Protein AF-A0A399D213-F1 (afdb_monomer_lite)

Secondary structure (DSSP, 8-state):
------SSSSSS-S---------------SS---BTTBS-HHHHSHHHHHHHHHT--TTSSSEEEEEEEEEETTEEEEEEEEESSS-EEEEE-TTS-EE----HHHHHT--TTTEEEE-----

Structure (mmCIF, N/CA/C/O backbone):
data_AF-A0A399D213-F1
#
_entry.id   AF-A0A399D213-F1
#
loop_
_atom_site.group_PDB
_atom_site.id
_atom_site.type_symbol
_atom_site.label_atom_id
_atom_site.label_alt_id
_atom_site.label_comp_id
_atom_site.label_asym_id
_atom_site.label_entity_id
_atom_site.label_seq_id
_atom_site.pdbx_PDB_ins_code
_atom_site.Cartn_x
_atom_site.Cartn_y
_atom_site.Cartn_z
_atom_site.occupancy
_atom_site.B_iso_or_equiv
_atom_site.auth_seq_id
_atom_site.auth_comp_id
_atom_site.auth_asym_id
_atom_site.auth_atom_id
_atom_site.pdbx_PDB_model_num
ATOM 1 N N . MET A 1 1 ? 31.378 -62.701 -21.719 1.00 42.31 1 MET A N 1
ATOM 2 C CA . MET A 1 1 ? 31.970 -62.104 -20.505 1.00 42.31 1 MET A CA 1
ATO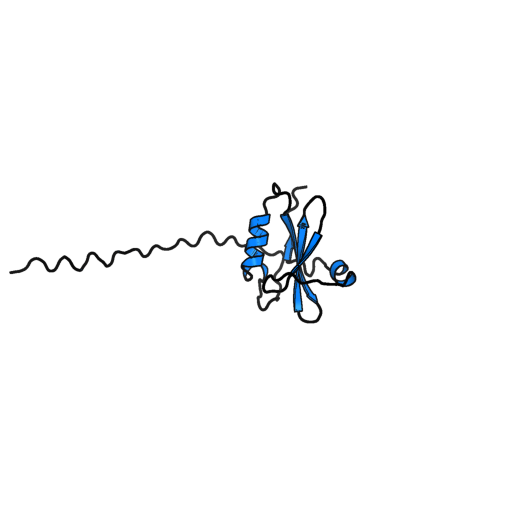M 3 C C . MET A 1 1 ? 31.929 -60.589 -20.656 1.00 42.31 1 MET A C 1
ATOM 5 O O . MET A 1 1 ? 32.524 -60.079 -21.588 1.00 42.31 1 MET A O 1
ATOM 9 N N . LYS A 1 2 ? 31.125 -59.937 -19.805 1.00 51.09 2 LYS A N 1
ATOM 10 C CA . LYS A 1 2 ? 31.210 -58.541 -19.331 1.00 51.09 2 LYS A CA 1
ATOM 11 C C . LYS A 1 2 ? 31.712 -57.469 -20.315 1.00 51.09 2 LYS A C 1
ATOM 13 O O . LYS A 1 2 ? 32.911 -57.294 -20.441 1.00 51.09 2 LYS A O 1
ATOM 18 N N . LEU A 1 3 ? 30.778 -56.715 -20.893 1.00 49.03 3 LEU A N 1
ATOM 19 C CA . LEU A 1 3 ? 30.835 -55.280 -21.246 1.00 49.03 3 LEU A CA 1
ATOM 20 C C . LEU A 1 3 ? 29.696 -55.094 -22.253 1.00 49.03 3 LEU A C 1
ATOM 22 O O . LEU A 1 3 ? 29.798 -55.531 -23.391 1.00 49.03 3 LEU A O 1
ATOM 26 N N . ARG A 1 4 ? 28.521 -54.610 -21.862 1.00 46.81 4 ARG A N 1
ATOM 27 C CA . ARG A 1 4 ? 28.159 -53.196 -22.036 1.00 46.81 4 ARG A CA 1
ATOM 28 C C . ARG A 1 4 ? 26.862 -52.919 -21.256 1.00 46.81 4 ARG A C 1
ATOM 30 O O . ARG A 1 4 ? 25.867 -52.486 -21.815 1.00 46.81 4 ARG A O 1
ATOM 37 N N . ILE A 1 5 ? 26.862 -53.184 -19.950 1.00 54.59 5 ILE A N 1
ATOM 38 C CA . ILE A 1 5 ? 25.859 -52.631 -19.017 1.00 54.59 5 ILE A CA 1
ATOM 39 C C . ILE A 1 5 ? 26.415 -51.292 -18.503 1.00 54.59 5 ILE A C 1
ATOM 41 O O . ILE A 1 5 ? 26.653 -51.107 -17.319 1.00 54.59 5 ILE A O 1
ATOM 45 N N . VAL A 1 6 ? 26.760 -50.391 -19.427 1.00 52.41 6 VAL A N 1
ATOM 46 C CA . VAL A 1 6 ? 27.301 -49.049 -19.123 1.00 52.41 6 VAL A CA 1
ATOM 47 C C . VAL A 1 6 ? 26.683 -48.033 -20.087 1.00 52.41 6 VAL A C 1
ATOM 49 O O . VAL A 1 6 ? 27.360 -47.200 -20.670 1.00 52.41 6 VAL A O 1
ATOM 52 N N . LEU A 1 7 ? 25.381 -48.163 -20.342 1.00 49.59 7 LEU A N 1
ATOM 53 C CA . LEU A 1 7 ? 24.633 -47.234 -21.201 1.00 49.59 7 LEU A CA 1
ATOM 54 C C . LEU A 1 7 ? 23.315 -46.766 -20.567 1.00 49.59 7 LEU A C 1
ATOM 56 O O . LEU A 1 7 ? 22.544 -46.066 -21.205 1.00 49.59 7 LEU A O 1
ATOM 60 N N . ILE A 1 8 ? 23.068 -47.129 -19.303 1.00 49.28 8 ILE A N 1
ATOM 61 C CA . ILE A 1 8 ? 21.842 -46.779 -18.558 1.00 49.28 8 ILE A CA 1
ATOM 62 C C . ILE A 1 8 ? 22.135 -45.766 -17.430 1.00 49.28 8 ILE A C 1
ATOM 64 O O . ILE A 1 8 ? 21.227 -45.203 -16.836 1.00 49.28 8 ILE A O 1
ATOM 68 N N . LEU A 1 9 ? 23.409 -45.447 -17.176 1.00 47.81 9 LEU A N 1
ATOM 69 C CA . LEU A 1 9 ? 23.840 -44.573 -16.073 1.00 47.81 9 LEU A CA 1
ATOM 70 C C . LEU A 1 9 ? 24.206 -43.141 -16.503 1.00 47.81 9 LEU A C 1
ATOM 72 O O . LEU A 1 9 ? 24.849 -42.420 -15.752 1.00 47.81 9 LEU A O 1
ATOM 76 N N . TRP A 1 10 ? 23.796 -42.726 -17.705 1.00 45.91 10 TRP A N 1
ATOM 77 C CA . TRP A 1 10 ? 24.058 -41.390 -18.267 1.00 45.91 10 TRP A CA 1
ATOM 78 C C . TRP A 1 10 ? 22.780 -40.613 -18.629 1.00 45.91 10 TRP A C 1
ATOM 80 O O . TRP A 1 10 ? 22.828 -39.644 -19.375 1.00 45.91 10 TRP A O 1
ATOM 90 N N . VAL A 1 11 ? 21.627 -41.015 -18.080 1.00 50.62 11 VAL A N 1
ATOM 91 C CA . VAL A 1 11 ? 20.350 -40.273 -18.203 1.00 50.62 11 VAL A CA 1
ATOM 92 C C . VAL A 1 11 ? 19.806 -39.871 -16.820 1.00 50.62 11 VAL A C 1
ATOM 94 O O . VAL A 1 11 ? 18.629 -39.595 -16.649 1.00 50.62 11 VAL A O 1
ATOM 97 N N . LEU A 1 12 ? 20.678 -39.810 -15.808 1.00 52.69 12 LEU A N 1
ATOM 98 C CA . LEU A 1 12 ? 20.375 -39.265 -14.472 1.00 52.69 12 LEU A CA 1
ATOM 99 C C . LEU A 1 12 ? 21.081 -37.924 -14.209 1.00 52.69 12 LEU A C 1
ATOM 101 O O . LEU A 1 12 ? 21.185 -37.483 -13.072 1.00 52.69 12 LEU A O 1
ATOM 105 N N . PHE A 1 13 ? 21.553 -37.270 -15.272 1.00 50.78 13 PHE A N 1
ATOM 106 C CA . PHE A 1 13 ? 22.162 -35.937 -15.232 1.00 50.78 13 PHE A CA 1
ATOM 107 C C . PHE A 1 13 ? 21.363 -34.912 -16.050 1.00 50.78 13 PHE A C 1
ATOM 109 O O . PHE A 1 13 ? 21.903 -33.904 -16.497 1.00 50.78 13 PHE A O 1
ATOM 116 N N . PHE A 1 14 ? 20.059 -35.143 -16.236 1.00 51.75 14 PHE A N 1
ATOM 117 C CA . PHE A 1 14 ? 19.153 -34.068 -16.630 1.00 51.75 14 PHE A CA 1
ATOM 118 C C . PHE A 1 14 ? 18.859 -33.215 -15.400 1.00 51.75 14 PHE A C 1
ATOM 120 O O . PHE A 1 14 ? 17.916 -33.455 -14.656 1.00 51.75 14 PHE A O 1
ATOM 127 N N . ALA A 1 15 ? 19.779 -32.276 -15.190 1.00 52.31 15 ALA A N 1
ATOM 128 C CA . ALA A 1 15 ? 19.540 -30.949 -14.661 1.00 52.31 15 ALA A CA 1
ATOM 129 C C . ALA A 1 15 ? 18.454 -30.867 -13.576 1.00 52.31 15 ALA A C 1
ATOM 131 O O . ALA A 1 15 ? 17.330 -30.435 -13.823 1.00 52.31 15 ALA A O 1
ATOM 132 N N . PHE A 1 16 ? 18.871 -31.089 -12.328 1.00 45.00 16 PHE A N 1
ATOM 133 C CA . PHE A 1 16 ? 18.559 -30.086 -11.313 1.00 45.00 16 PHE A CA 1
ATOM 134 C C . PHE A 1 16 ? 19.174 -28.765 -11.794 1.00 45.00 16 PHE A C 1
ATOM 136 O O . PHE A 1 16 ? 20.257 -28.370 -11.368 1.00 45.00 16 PHE A O 1
ATOM 143 N N . SER A 1 17 ? 18.513 -28.095 -12.738 1.00 42.22 17 SER A N 1
ATOM 144 C CA . SER A 1 17 ? 18.598 -26.651 -12.784 1.00 42.22 17 SER A CA 1
ATOM 145 C C . SER A 1 17 ? 17.986 -26.223 -11.463 1.00 42.22 17 SER A C 1
ATOM 147 O O . SER A 1 17 ? 16.766 -26.185 -11.315 1.00 42.22 17 SER A O 1
ATOM 149 N N . CYS A 1 18 ? 18.843 -25.974 -10.472 1.00 48.72 18 CYS A N 1
ATOM 150 C CA . CYS A 1 18 ? 18.539 -24.935 -9.513 1.00 48.72 18 CYS A CA 1
ATOM 151 C C . CYS A 1 18 ? 18.183 -23.728 -10.377 1.00 48.72 18 CYS A C 1
ATOM 153 O O . CYS A 1 18 ? 19.062 -23.104 -10.968 1.00 48.72 18 CYS A O 1
ATOM 155 N N . ILE A 1 19 ? 16.882 -23.487 -10.545 1.00 47.59 19 ILE A N 1
ATOM 156 C CA . ILE A 1 19 ? 16.392 -22.146 -10.793 1.00 47.59 19 ILE A CA 1
ATOM 157 C C . ILE A 1 19 ? 16.909 -21.403 -9.574 1.00 47.59 19 ILE A C 1
ATOM 159 O O . ILE A 1 19 ? 16.416 -21.587 -8.460 1.00 47.59 19 ILE A O 1
ATOM 163 N N . GLU A 1 20 ? 18.031 -20.721 -9.771 1.00 45.66 20 GLU A N 1
ATOM 164 C CA . GLU A 1 20 ? 18.479 -19.656 -8.905 1.00 45.66 20 GLU A CA 1
ATOM 165 C C . GLU A 1 20 ? 17.276 -18.723 -8.877 1.00 45.66 20 GLU A C 1
ATOM 167 O O . GLU A 1 20 ? 16.964 -18.075 -9.873 1.00 45.66 20 GLU A O 1
ATOM 172 N N . LYS A 1 21 ? 16.467 -18.842 -7.816 1.00 41.72 21 LYS A N 1
ATOM 173 C CA . LYS A 1 21 ? 15.363 -17.929 -7.582 1.00 41.72 21 LYS A CA 1
ATOM 174 C C . LYS A 1 21 ? 16.022 -16.566 -7.578 1.00 41.72 21 LYS A C 1
ATOM 176 O O . LYS A 1 21 ? 16.830 -16.291 -6.689 1.00 41.72 21 LYS A O 1
ATOM 181 N N . ASP A 1 22 ? 15.736 -15.807 -8.630 1.00 45.91 22 ASP A N 1
ATOM 182 C CA . ASP A 1 22 ? 16.069 -14.402 -8.756 1.00 45.91 22 ASP A CA 1
ATOM 183 C C . ASP A 1 22 ? 15.930 -13.770 -7.380 1.00 45.91 22 ASP A C 1
ATOM 185 O O . ASP A 1 22 ? 14.922 -14.024 -6.720 1.00 45.91 22 ASP A O 1
ATOM 189 N N . ASN A 1 23 ? 16.960 -13.039 -6.935 1.00 48.47 23 ASN A N 1
ATOM 190 C CA . ASN A 1 23 ? 16.954 -12.247 -5.706 1.00 48.47 23 ASN A CA 1
ATOM 191 C C . ASN A 1 23 ? 15.537 -11.719 -5.452 1.00 48.47 23 ASN A C 1
ATOM 193 O O . ASN A 1 23 ? 15.130 -10.747 -6.094 1.00 48.47 23 ASN A O 1
ATOM 197 N N . GLU A 1 24 ? 14.779 -12.388 -4.576 1.00 54.12 24 GLU A N 1
ATOM 198 C CA . GLU A 1 24 ? 13.423 -11.977 -4.234 1.00 54.12 24 GLU A CA 1
ATOM 199 C C . GLU A 1 24 ? 13.596 -10.551 -3.705 1.00 54.12 24 GLU A C 1
ATOM 201 O O . GLU A 1 24 ? 14.304 -10.313 -2.722 1.00 54.12 24 GLU A O 1
ATOM 206 N N . THR A 1 25 ? 13.136 -9.572 -4.483 1.00 66.44 25 THR A N 1
ATOM 207 C CA . THR A 1 25 ? 13.493 -8.173 -4.257 1.00 66.44 25 THR A CA 1
ATOM 208 C C . THR A 1 25 ? 12.556 -7.659 -3.175 1.00 66.44 25 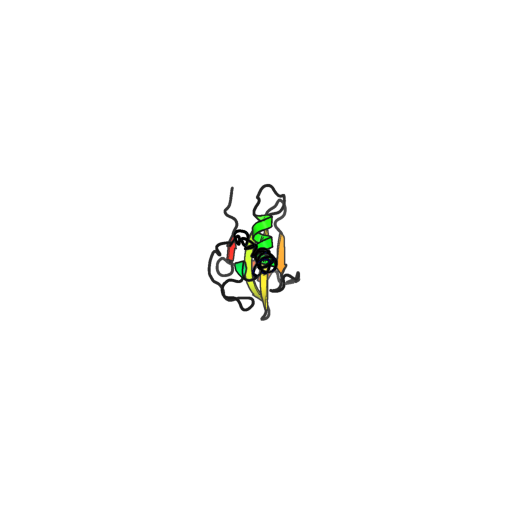THR A C 1
ATOM 210 O O . THR A 1 25 ? 11.524 -7.056 -3.431 1.00 66.44 25 THR A O 1
ATOM 213 N N . TYR A 1 26 ? 12.864 -8.000 -1.932 1.00 70.00 26 TYR A N 1
ATOM 214 C CA . TYR A 1 26 ? 12.052 -7.618 -0.788 1.00 70.00 26 TYR A CA 1
ATOM 215 C C . TYR A 1 26 ? 12.086 -6.103 -0.588 1.00 70.00 26 TYR A C 1
ATOM 217 O O . TYR A 1 26 ? 13.150 -5.478 -0.606 1.00 70.00 26 TYR A O 1
ATOM 225 N N . VAL A 1 27 ? 10.912 -5.516 -0.358 1.00 78.25 27 VAL A N 1
ATOM 226 C CA . VAL A 1 27 ? 10.796 -4.118 0.054 1.00 78.25 27 VAL A CA 1
ATOM 227 C C . VAL A 1 27 ? 10.734 -4.108 1.572 1.00 78.25 27 VAL A C 1
ATOM 229 O O . VAL A 1 27 ? 9.845 -4.716 2.156 1.00 78.25 27 VAL A O 1
ATOM 232 N N . THR A 1 28 ? 11.665 -3.426 2.238 1.00 81.75 28 THR A N 1
ATOM 233 C CA . THR A 1 28 ? 11.597 -3.285 3.698 1.00 81.75 28 THR A CA 1
ATOM 234 C C . THR A 1 28 ? 10.400 -2.400 4.065 1.00 81.75 28 THR A C 1
ATOM 236 O O . THR A 1 28 ? 10.407 -1.219 3.701 1.00 81.75 28 THR A O 1
ATOM 239 N N . PRO A 1 29 ? 9.373 -2.926 4.760 1.00 83.50 29 PRO A N 1
ATOM 240 C CA . PRO A 1 29 ? 8.241 -2.115 5.175 1.00 83.50 29 PRO A CA 1
ATOM 241 C C . PRO A 1 29 ? 8.674 -1.128 6.264 1.00 83.50 29 PRO A C 1
ATOM 243 O O . PRO A 1 29 ? 9.577 -1.397 7.057 1.00 83.50 29 PRO A O 1
ATOM 246 N N . LEU A 1 30 ? 8.006 0.024 6.330 1.00 85.88 30 LEU A N 1
ATOM 247 C CA . LEU A 1 30 ? 8.251 1.021 7.380 1.00 85.88 30 LEU A CA 1
ATOM 248 C C . LEU A 1 30 ? 7.859 0.511 8.769 1.00 85.88 30 LEU A C 1
ATOM 250 O O . LEU A 1 30 ? 8.408 0.962 9.773 1.00 85.88 30 LEU A O 1
ATOM 254 N N . LYS A 1 31 ? 6.892 -0.407 8.818 1.00 84.88 31 LYS A N 1
ATOM 255 C CA . LYS A 1 31 ? 6.466 -1.109 10.022 1.00 84.88 31 LYS A CA 1
ATOM 256 C C . LYS A 1 31 ? 5.719 -2.388 9.661 1.00 84.88 31 LYS A C 1
ATOM 258 O O . LYS A 1 31 ? 5.136 -2.480 8.581 1.00 84.88 31 LYS A O 1
ATOM 263 N N . GLU A 1 32 ? 5.687 -3.322 10.599 1.00 81.44 32 GLU A N 1
ATOM 264 C CA . GLU A 1 32 ? 4.844 -4.512 10.519 1.00 81.44 32 GLU A CA 1
ATOM 265 C C . GLU A 1 32 ? 3.382 -4.128 10.763 1.00 81.44 32 GLU A C 1
ATOM 267 O O . GLU A 1 32 ? 3.065 -3.389 11.702 1.00 81.44 32 GLU A O 1
ATOM 272 N N . ILE A 1 33 ? 2.489 -4.626 9.911 1.00 87.25 33 ILE A N 1
ATOM 273 C CA . ILE A 1 33 ? 1.046 -4.508 10.101 1.00 87.25 33 ILE A CA 1
ATOM 274 C C . ILE A 1 33 ? 0.390 -5.839 9.770 1.00 87.25 33 ILE A C 1
ATOM 276 O O . ILE A 1 33 ? 0.767 -6.500 8.811 1.00 87.25 33 ILE A O 1
ATOM 280 N N . ASN A 1 34 ? -0.633 -6.212 10.533 1.00 92.38 34 ASN A N 1
ATOM 281 C CA . ASN A 1 34 ? -1.457 -7.355 10.174 1.00 92.38 34 ASN A CA 1
ATOM 282 C C . ASN A 1 34 ? -2.630 -6.871 9.323 1.00 92.38 34 ASN A C 1
ATOM 284 O O . ASN A 1 34 ? -3.492 -6.148 9.822 1.00 92.38 34 ASN A O 1
ATOM 288 N N . ALA A 1 35 ? -2.625 -7.233 8.046 1.00 94.31 35 ALA A N 1
ATOM 289 C CA . ALA A 1 35 ? -3.708 -6.941 7.118 1.00 94.31 35 ALA A CA 1
ATOM 290 C C . ALA A 1 35 ? -3.729 -7.988 6.005 1.00 94.31 35 ALA A C 1
ATOM 292 O O . ALA A 1 35 ? -2.745 -8.682 5.752 1.00 94.31 35 ALA A O 1
ATOM 293 N N . CYS A 1 36 ? -4.858 -8.135 5.323 1.00 95.31 36 CYS A N 1
ATOM 294 C CA . CYS A 1 36 ? -5.021 -9.101 4.242 1.00 95.31 36 CYS A CA 1
ATOM 295 C C . CYS A 1 36 ? -4.657 -10.541 4.652 1.00 95.31 36 CYS A C 1
ATOM 297 O O . CYS A 1 36 ? -4.217 -11.328 3.817 1.00 95.31 36 CYS A O 1
ATOM 299 N N . GLY A 1 37 ? -4.796 -10.879 5.940 1.00 94.44 37 GLY A N 1
ATOM 300 C CA . GLY A 1 37 ? -4.404 -12.174 6.504 1.00 94.44 37 GLY A CA 1
ATOM 301 C C . GLY A 1 37 ? -2.892 -12.421 6.602 1.00 94.44 37 GLY A C 1
ATOM 302 O O . GLY A 1 37 ? -2.499 -13.568 6.800 1.00 94.44 37 GLY A O 1
ATOM 303 N N . ASN A 1 38 ? -2.054 -11.389 6.456 1.00 92.31 38 ASN A N 1
ATOM 304 C CA . ASN A 1 38 ? -0.593 -11.477 6.473 1.00 92.31 38 ASN A CA 1
ATOM 305 C C . ASN A 1 38 ? 0.015 -10.480 7.477 1.00 92.31 38 ASN A C 1
ATOM 307 O O . ASN A 1 38 ? -0.492 -9.373 7.639 1.00 92.31 38 ASN A O 1
ATOM 311 N N . GLU A 1 39 ? 1.125 -10.857 8.118 1.00 90.62 39 GLU A N 1
ATOM 312 C CA . GLU A 1 39 ? 1.896 -9.990 9.039 1.00 90.62 39 GLU A CA 1
ATOM 313 C C . GLU A 1 39 ? 2.826 -9.008 8.302 1.00 90.62 39 GLU A C 1
ATOM 315 O O . GLU A 1 39 ? 3.228 -7.983 8.852 1.00 90.62 39 GLU A O 1
ATOM 320 N N . ASP A 1 40 ? 3.134 -9.306 7.036 1.00 90.38 40 ASP A N 1
ATOM 321 C CA . ASP A 1 40 ? 3.837 -8.416 6.111 1.00 90.38 40 ASP A CA 1
ATOM 322 C C . ASP A 1 40 ? 3.127 -8.416 4.746 1.00 90.38 40 ASP A C 1
ATOM 324 O O . ASP A 1 40 ? 3.535 -9.122 3.816 1.00 90.38 40 ASP A O 1
ATOM 328 N N . PRO A 1 41 ? 2.028 -7.658 4.600 1.00 92.88 41 PRO A N 1
ATOM 329 C CA . PRO A 1 41 ? 1.266 -7.618 3.357 1.00 92.88 41 PRO A CA 1
ATOM 330 C C . PRO A 1 41 ? 2.080 -7.056 2.188 1.00 92.88 41 PRO A C 1
ATOM 332 O O . PRO A 1 41 ? 1.835 -7.435 1.047 1.00 92.88 41 PRO A O 1
ATOM 335 N N . LEU A 1 42 ? 3.054 -6.176 2.453 1.00 91.81 42 LEU A N 1
ATOM 336 C CA . LEU A 1 42 ? 3.860 -5.535 1.414 1.00 91.81 42 LEU A CA 1
ATOM 337 C C . LEU A 1 42 ? 4.688 -6.557 0.632 1.00 91.81 42 LEU A C 1
ATOM 339 O O . LEU A 1 42 ? 4.809 -6.427 -0.583 1.00 91.81 42 LEU A O 1
ATOM 343 N N . ASN A 1 43 ? 5.229 -7.568 1.315 1.00 90.56 43 ASN A N 1
ATOM 344 C CA . ASN A 1 43 ? 6.005 -8.637 0.685 1.00 90.56 43 ASN A CA 1
ATOM 345 C C . ASN A 1 43 ? 5.200 -9.922 0.443 1.00 90.56 43 ASN A C 1
ATOM 347 O O . ASN A 1 43 ? 5.561 -10.702 -0.434 1.00 90.56 43 ASN A O 1
ATOM 351 N N . SER A 1 44 ? 4.100 -10.144 1.171 1.00 92.56 44 SER A N 1
ATOM 352 C CA . SER A 1 44 ? 3.253 -11.336 0.988 1.00 92.56 44 SER A CA 1
ATOM 353 C C . SER A 1 44 ? 2.285 -11.207 -0.192 1.00 92.56 44 SER A C 1
ATOM 355 O O . SER A 1 44 ? 1.903 -12.209 -0.795 1.00 92.56 44 SER A O 1
ATOM 357 N N . LEU A 1 45 ? 1.870 -9.983 -0.536 1.00 93.94 45 LEU A N 1
ATOM 358 C CA . LEU A 1 45 ? 1.028 -9.722 -1.700 1.00 93.94 45 LEU A CA 1
ATOM 359 C C . LEU A 1 45 ? 1.917 -9.492 -2.928 1.00 93.94 45 LEU A C 1
ATOM 361 O O . LEU A 1 45 ? 2.414 -8.387 -3.143 1.00 93.94 45 LEU A O 1
ATOM 365 N N . GLU A 1 46 ? 2.084 -10.527 -3.756 1.00 92.25 46 GLU A N 1
ATOM 366 C CA . GLU A 1 46 ? 2.963 -10.501 -4.939 1.00 92.25 46 GLU A CA 1
ATOM 367 C C . GLU A 1 46 ? 2.684 -9.299 -5.856 1.00 92.25 46 GLU A C 1
ATOM 369 O O . GLU A 1 46 ? 3.609 -8.612 -6.285 1.00 92.25 46 GLU A O 1
ATOM 374 N N . TRP A 1 47 ? 1.408 -8.983 -6.101 1.00 93.19 47 TRP A N 1
ATOM 375 C CA . TRP A 1 47 ? 1.014 -7.853 -6.946 1.00 93.19 47 TRP A CA 1
ATOM 376 C C . TRP A 1 47 ? 1.433 -6.497 -6.361 1.00 93.19 47 TRP A C 1
ATOM 378 O O . TRP A 1 47 ? 1.779 -5.582 -7.110 1.00 93.19 47 TRP A O 1
ATOM 388 N N . LEU A 1 48 ? 1.397 -6.359 -5.033 1.00 92.88 48 LEU A N 1
ATOM 389 C CA . LEU A 1 48 ? 1.731 -5.118 -4.345 1.00 92.88 48 LEU A CA 1
ATOM 390 C C . LEU A 1 48 ? 3.245 -4.936 -4.317 1.00 92.88 48 LEU A C 1
ATOM 392 O O . LEU A 1 48 ? 3.733 -3.865 -4.674 1.00 92.88 48 LEU A O 1
ATOM 396 N N . ASN A 1 49 ? 3.977 -5.997 -3.968 1.00 91.31 49 ASN A N 1
ATOM 397 C CA . ASN A 1 49 ? 5.433 -6.017 -4.017 1.00 91.31 49 ASN A CA 1
ATOM 398 C C . ASN A 1 49 ? 5.930 -5.669 -5.429 1.00 91.31 49 ASN A C 1
ATOM 400 O O . ASN A 1 49 ? 6.683 -4.711 -5.602 1.00 91.31 49 ASN A O 1
ATOM 404 N N . ALA A 1 50 ? 5.421 -6.360 -6.455 1.00 88.31 50 ALA A N 1
ATOM 405 C CA . ALA A 1 50 ? 5.785 -6.115 -7.847 1.00 88.31 50 ALA A CA 1
ATOM 406 C C . ALA A 1 50 ? 5.486 -4.675 -8.292 1.00 88.31 50 ALA A C 1
ATOM 408 O O . ALA A 1 50 ? 6.297 -4.061 -8.989 1.00 88.31 50 ALA A O 1
ATOM 409 N N . ARG A 1 51 ? 4.350 -4.103 -7.873 1.00 88.50 51 ARG A N 1
ATOM 410 C CA . ARG A 1 51 ? 3.990 -2.713 -8.180 1.00 88.50 51 ARG A CA 1
ATOM 411 C C . ARG A 1 51 ? 4.947 -1.716 -7.527 1.00 88.50 51 ARG A C 1
ATOM 413 O O . ARG A 1 51 ? 5.470 -0.847 -8.214 1.00 88.50 51 ARG A O 1
ATOM 420 N N . VAL A 1 52 ? 5.252 -1.881 -6.241 1.00 87.94 52 VAL A N 1
ATOM 421 C CA . VAL A 1 52 ? 6.203 -1.007 -5.533 1.00 87.94 52 VAL A CA 1
ATOM 422 C C . VAL A 1 52 ? 7.612 -1.097 -6.128 1.00 87.94 52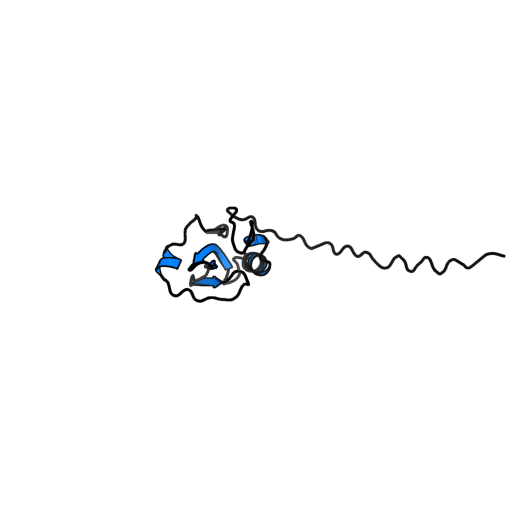 VAL A C 1
ATOM 424 O O . VAL A 1 52 ? 8.301 -0.086 -6.231 1.00 87.94 52 VAL A O 1
ATOM 427 N N . LEU A 1 53 ? 8.041 -2.286 -6.555 1.00 82.88 53 LEU A N 1
ATOM 428 C CA . LEU A 1 53 ? 9.348 -2.490 -7.179 1.00 82.88 53 LEU A CA 1
ATOM 429 C C . LEU A 1 53 ? 9.438 -1.911 -8.590 1.00 82.88 53 LEU A C 1
ATOM 431 O O . LEU A 1 53 ? 10.397 -1.202 -8.897 1.00 82.88 53 LEU A O 1
ATOM 435 N N . SER A 1 54 ? 8.465 -2.224 -9.448 1.00 75.62 54 SER A N 1
ATOM 436 C CA . SER A 1 54 ? 8.461 -1.794 -10.854 1.00 75.62 54 SER A CA 1
ATOM 437 C C . SER A 1 54 ? 8.399 -0.278 -10.991 1.00 75.62 54 SER A C 1
ATOM 439 O O . SER A 1 54 ? 9.071 0.293 -11.844 1.00 75.62 54 SER A O 1
ATOM 441 N N . GLU A 1 55 ? 7.671 0.375 -10.094 1.00 66.00 55 GLU A N 1
ATOM 442 C CA . GLU A 1 55 ? 7.450 1.814 -10.108 1.00 66.00 55 GLU A CA 1
ATOM 443 C C . GLU A 1 55 ? 8.383 2.557 -9.137 1.00 66.00 55 GLU A C 1
ATOM 445 O O . GLU A 1 55 ? 8.116 3.687 -8.751 1.00 66.00 55 GLU A O 1
ATOM 450 N N . SER A 1 56 ? 9.494 1.946 -8.715 1.00 59.12 56 SER A N 1
ATOM 451 C CA . SER A 1 56 ? 10.504 2.596 -7.861 1.00 59.12 56 SER A CA 1
ATOM 452 C C . SER A 1 56 ? 11.526 3.434 -8.642 1.00 59.12 56 SER A C 1
ATOM 454 O O . SER A 1 56 ? 12.419 4.042 -8.044 1.00 59.12 56 SER A O 1
ATOM 456 N N . ASN A 1 57 ? 11.425 3.484 -9.975 1.00 57.72 57 ASN A N 1
ATOM 457 C CA . ASN A 1 57 ? 12.306 4.270 -10.828 1.00 57.72 57 ASN A CA 1
ATOM 458 C C . ASN A 1 57 ? 11.757 5.700 -11.011 1.00 57.72 57 ASN A C 1
ATOM 460 O O . ASN A 1 57 ? 10.852 5.916 -11.810 1.00 57.72 57 ASN A O 1
ATOM 464 N N . PRO A 1 58 ? 12.347 6.724 -10.367 1.00 54.00 58 PRO A N 1
ATOM 465 C CA . PRO A 1 58 ? 11.847 8.102 -10.415 1.00 54.00 58 PRO A CA 1
ATOM 466 C C . PRO A 1 58 ? 12.023 8.788 -11.783 1.00 54.00 58 PRO A C 1
ATOM 468 O O . PRO A 1 58 ? 11.734 9.974 -11.914 1.00 54.00 58 PRO A O 1
ATOM 471 N N . ARG A 1 59 ? 12.574 8.088 -12.789 1.00 54.78 59 ARG A N 1
ATOM 472 C CA . ARG A 1 59 ? 12.624 8.566 -14.180 1.00 54.78 59 ARG A CA 1
ATOM 473 C C . ARG A 1 59 ? 11.345 8.272 -14.956 1.00 54.78 59 ARG A C 1
ATOM 475 O O . ARG A 1 59 ? 11.166 8.859 -16.021 1.00 54.78 59 ARG A O 1
ATOM 482 N N . ASP A 1 60 ? 10.499 7.390 -14.439 1.00 58.31 60 ASP A N 1
ATOM 483 C CA . ASP A 1 60 ? 9.197 7.115 -15.020 1.00 58.31 60 ASP A CA 1
ATOM 484 C C . ASP A 1 60 ? 8.215 8.198 -14.550 1.00 58.31 60 ASP A C 1
ATOM 486 O O . ASP A 1 60 ? 8.308 8.711 -13.434 1.00 58.31 60 ASP A O 1
ATOM 490 N N . SER A 1 61 ? 7.315 8.623 -15.440 1.00 60.38 61 SER A N 1
ATOM 491 C CA . SER A 1 61 ? 6.378 9.733 -15.193 1.00 60.38 61 SER A CA 1
ATOM 492 C C . SER A 1 61 ? 5.376 9.462 -14.064 1.00 60.38 61 SER A C 1
ATOM 494 O O . SER A 1 61 ? 4.666 10.373 -13.649 1.00 60.38 61 SER A O 1
ATOM 496 N N . GLU A 1 62 ? 5.321 8.218 -13.597 1.00 69.12 62 GLU A N 1
ATOM 497 C CA . GLU A 1 62 ? 4.453 7.709 -12.549 1.00 69.12 62 GLU A CA 1
ATOM 498 C C . GLU A 1 62 ? 5.288 6.744 -11.695 1.00 69.12 62 GLU A C 1
ATOM 500 O O . GLU A 1 62 ? 5.951 5.853 -12.231 1.00 69.12 62 GLU A O 1
ATOM 505 N N . TYR A 1 63 ? 5.317 6.965 -10.381 1.00 80.12 63 TYR A N 1
ATOM 506 C CA . TYR A 1 63 ? 6.038 6.115 -9.431 1.00 80.12 63 TYR A CA 1
ATOM 507 C C . TYR A 1 63 ? 5.231 5.942 -8.143 1.00 80.12 63 TYR A C 1
ATOM 509 O O . TYR A 1 63 ? 4.522 6.865 -7.734 1.00 80.12 63 TYR A O 1
ATOM 517 N N . VAL A 1 64 ? 5.372 4.817 -7.434 1.00 88.50 64 VAL A N 1
ATOM 518 C CA . VAL A 1 64 ? 4.711 4.655 -6.127 1.00 88.50 64 VAL A CA 1
ATOM 519 C C . VAL A 1 64 ? 5.403 5.544 -5.098 1.00 88.50 64 VAL A C 1
ATOM 521 O O . VAL A 1 64 ? 6.547 5.313 -4.704 1.00 88.50 64 VAL A O 1
ATOM 524 N N . LYS A 1 65 ? 4.700 6.571 -4.621 1.00 88.94 65 LYS A N 1
ATOM 525 C CA . LYS A 1 65 ? 5.205 7.502 -3.611 1.00 88.94 65 LYS A CA 1
ATOM 526 C C . LYS A 1 65 ? 4.927 7.008 -2.202 1.00 88.94 65 LYS A C 1
ATOM 528 O O . LYS A 1 65 ? 5.786 7.134 -1.325 1.00 88.94 65 LYS A O 1
ATOM 533 N N . SER A 1 66 ? 3.741 6.469 -1.947 1.00 92.06 66 SER A N 1
ATOM 534 C CA . SER A 1 66 ? 3.364 5.969 -0.623 1.00 92.06 66 SER A CA 1
ATOM 535 C C . SER A 1 66 ? 2.300 4.883 -0.709 1.00 92.06 66 SER A C 1
ATOM 537 O O . SER A 1 66 ? 1.456 4.906 -1.600 1.00 92.06 66 SER A O 1
ATOM 539 N N . VAL A 1 67 ? 2.346 3.943 0.236 1.00 94.94 67 VAL A N 1
ATOM 540 C CA . VAL A 1 67 ? 1.333 2.896 0.398 1.00 94.94 67 VAL A CA 1
ATOM 541 C C . VAL A 1 67 ? 0.837 2.901 1.835 1.00 94.94 67 VAL A C 1
ATOM 543 O O . VAL A 1 67 ? 1.636 2.809 2.770 1.00 94.94 67 VAL A O 1
ATOM 546 N N . TRP A 1 68 ? -0.480 2.953 2.001 1.00 96.06 68 TRP A N 1
ATOM 547 C CA . TRP A 1 68 ? -1.171 2.747 3.271 1.00 96.06 68 TRP A CA 1
ATOM 548 C C . TRP A 1 68 ? -2.033 1.496 3.192 1.00 96.06 68 TRP A C 1
ATOM 550 O O . TRP A 1 68 ? -2.578 1.194 2.133 1.00 96.06 68 TRP A O 1
ATOM 560 N N . ILE A 1 69 ? -2.219 0.808 4.316 1.00 96.69 69 ILE A N 1
ATOM 561 C CA . ILE A 1 69 ? -3.232 -0.245 4.435 1.00 96.69 69 ILE A CA 1
ATOM 562 C C . ILE A 1 69 ? -4.101 0.067 5.647 1.00 96.69 69 ILE A C 1
ATOM 564 O O . ILE A 1 69 ? -3.598 0.199 6.763 1.00 96.69 69 ILE A O 1
ATOM 568 N N . LYS A 1 70 ? -5.402 0.248 5.412 1.00 95.50 70 LYS A N 1
ATOM 569 C CA . LYS A 1 70 ? -6.355 0.710 6.423 1.00 95.50 70 LYS A CA 1
ATOM 570 C C . LYS A 1 70 ? -7.688 -0.004 6.283 1.00 95.50 70 LYS A C 1
ATOM 572 O O . LYS A 1 70 ? -8.201 -0.151 5.175 1.00 95.50 70 LYS A O 1
ATOM 577 N N . GLU A 1 71 ? -8.284 -0.377 7.411 1.00 95.56 71 GLU A N 1
ATOM 578 C CA . GLU A 1 71 ? -9.625 -0.951 7.420 1.00 95.56 71 GLU A CA 1
ATOM 579 C C . GLU A 1 71 ? -10.670 0.094 6.984 1.00 95.56 71 GLU A C 1
ATOM 581 O O . GLU A 1 71 ? -10.731 1.215 7.498 1.00 95.56 71 GLU A O 1
ATOM 586 N N . TYR A 1 72 ? -11.538 -0.290 6.051 1.00 95.62 72 TYR A N 1
ATOM 587 C CA . TYR A 1 72 ? -12.722 0.458 5.655 1.00 95.62 72 TYR A CA 1
ATOM 588 C C . TYR A 1 72 ? -13.912 -0.490 5.538 1.00 95.62 72 TYR A C 1
ATOM 590 O O . TYR A 1 72 ? -13.924 -1.412 4.721 1.00 95.62 72 TYR A O 1
ATOM 598 N N . LYS A 1 73 ? -14.951 -0.244 6.346 1.00 94.38 73 LYS A N 1
ATOM 599 C CA . LYS A 1 73 ? -16.171 -1.072 6.386 1.00 94.38 73 LYS A CA 1
ATOM 600 C C . LYS A 1 73 ? -15.858 -2.568 6.576 1.00 94.38 73 LYS A C 1
ATOM 602 O O . LYS A 1 73 ? -16.452 -3.405 5.898 1.00 94.38 73 LYS A O 1
ATOM 607 N N . GLY A 1 74 ? -14.921 -2.887 7.472 1.00 95.06 74 GLY A N 1
ATOM 608 C CA . GLY A 1 74 ? -14.531 -4.262 7.795 1.00 95.06 74 GLY A CA 1
ATOM 609 C C . GLY A 1 74 ? -13.675 -4.968 6.740 1.00 95.06 74 GLY A C 1
ATOM 610 O O . GLY A 1 74 ? -13.560 -6.187 6.795 1.00 95.06 74 GLY A O 1
ATOM 611 N N . ASN A 1 75 ? -13.116 -4.240 5.768 1.00 96.19 75 ASN A N 1
ATOM 612 C CA . ASN A 1 75 ? -12.188 -4.784 4.775 1.00 96.19 75 ASN A CA 1
ATOM 613 C C . ASN A 1 75 ? -10.887 -3.984 4.786 1.00 96.19 75 ASN A C 1
ATOM 615 O O . ASN A 1 75 ? -10.930 -2.756 4.867 1.00 96.19 75 ASN A O 1
ATOM 619 N N . ASP A 1 76 ? -9.753 -4.660 4.638 1.00 97.56 76 ASP A N 1
ATOM 620 C CA . ASP A 1 76 ? -8.467 -3.995 4.450 1.00 97.56 76 ASP A CA 1
ATOM 621 C C . ASP A 1 76 ? -8.396 -3.374 3.055 1.00 97.56 76 ASP A C 1
ATOM 623 O O . ASP A 1 76 ? -8.557 -4.057 2.041 1.00 97.56 76 ASP A O 1
ATOM 627 N N . ILE A 1 77 ? -8.165 -2.064 3.011 1.00 97.75 77 ILE A N 1
ATOM 628 C CA . ILE A 1 77 ? -8.000 -1.303 1.777 1.00 97.75 77 ILE A CA 1
ATOM 629 C C . ILE A 1 77 ? -6.556 -0.855 1.669 1.00 97.75 77 ILE A C 1
ATOM 631 O O . ILE A 1 77 ? -6.022 -0.207 2.570 1.00 97.75 77 ILE A O 1
ATOM 635 N N . ILE A 1 78 ? -5.954 -1.152 0.526 1.00 97.50 78 ILE A N 1
ATOM 636 C CA . ILE A 1 78 ? -4.613 -0.712 0.173 1.00 97.50 78 ILE A CA 1
ATOM 637 C C . ILE A 1 78 ? -4.754 0.574 -0.630 1.00 97.50 78 ILE A C 1
ATOM 639 O O . ILE A 1 78 ? -5.384 0.592 -1.688 1.00 97.50 78 ILE A O 1
ATOM 643 N N . VAL A 1 79 ? -4.197 1.663 -0.113 1.00 96.00 79 VAL A N 1
ATOM 644 C CA . VAL A 1 79 ? -4.175 2.966 -0.777 1.00 96.00 79 VAL A CA 1
ATOM 645 C C . VAL A 1 79 ? -2.777 3.213 -1.308 1.00 96.00 79 VAL A C 1
ATOM 647 O O . VAL A 1 79 ? -1.815 3.141 -0.548 1.00 96.00 79 VAL A O 1
ATOM 650 N N . ILE A 1 80 ? -2.670 3.523 -2.594 1.00 93.50 80 ILE A N 1
ATOM 651 C CA . ILE A 1 80 ? -1.406 3.813 -3.267 1.00 93.50 80 IL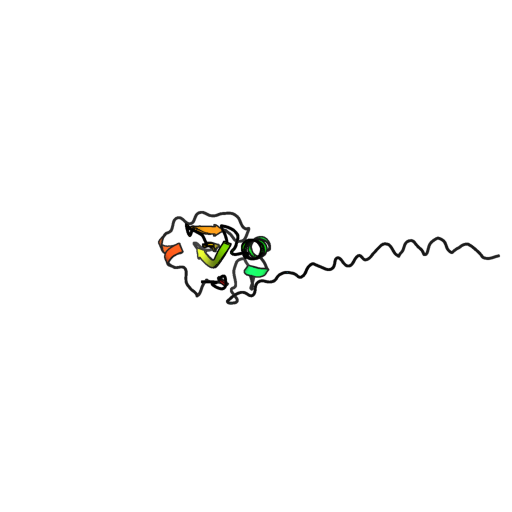E A CA 1
ATOM 652 C C . ILE A 1 80 ? -1.464 5.248 -3.787 1.00 93.50 80 ILE A C 1
ATOM 654 O O . ILE A 1 80 ? -2.321 5.562 -4.609 1.00 93.50 80 ILE A O 1
ATOM 658 N N . ASP A 1 81 ? -0.572 6.104 -3.290 1.00 91.06 81 ASP A N 1
ATOM 659 C CA . ASP A 1 81 ? -0.301 7.436 -3.847 1.00 91.06 81 ASP A CA 1
ATOM 660 C C . ASP A 1 81 ? 0.776 7.298 -4.918 1.00 91.06 81 ASP A C 1
ATOM 662 O O . ASP A 1 81 ? 1.908 6.897 -4.614 1.00 91.06 81 ASP A O 1
ATOM 666 N N . PHE A 1 82 ? 0.417 7.634 -6.153 1.00 86.81 82 PHE A N 1
ATOM 667 C CA . PHE A 1 82 ? 1.362 7.732 -7.254 1.00 86.81 82 PHE A CA 1
ATOM 668 C C . PHE A 1 82 ? 1.899 9.165 -7.315 1.00 86.81 82 PHE A C 1
ATOM 670 O O . PHE A 1 82 ? 1.149 10.143 -7.361 1.00 86.81 82 PHE A O 1
ATOM 677 N N . GLY A 1 83 ? 3.222 9.298 -7.276 1.00 75.56 83 GLY A N 1
ATOM 678 C CA . GLY A 1 83 ? 3.900 10.566 -7.506 1.00 75.56 83 GLY A CA 1
ATOM 679 C C . GLY A 1 83 ? 3.877 10.946 -8.989 1.00 75.56 83 GLY A C 1
ATOM 680 O O . GLY A 1 83 ? 3.886 10.079 -9.857 1.00 75.56 83 GLY A O 1
ATOM 681 N N . GLY A 1 84 ? 3.871 12.249 -9.274 1.00 69.75 84 GLY A N 1
ATOM 682 C CA . GLY A 1 84 ? 3.802 12.804 -10.629 1.00 69.75 84 GLY A CA 1
ATOM 683 C C . GLY A 1 84 ? 3.338 14.265 -10.614 1.00 69.75 84 GLY A C 1
ATOM 684 O O . GLY A 1 84 ? 3.247 14.875 -9.546 1.00 69.75 84 GLY A O 1
ATOM 685 N N . GLU A 1 85 ? 3.030 14.837 -11.784 1.00 65.88 85 GLU A N 1
ATOM 686 C CA . GLU A 1 85 ? 2.458 16.198 -11.886 1.00 65.88 85 GLU A CA 1
ATOM 687 C C . GLU A 1 85 ? 1.050 16.293 -11.276 1.00 65.88 85 GLU A C 1
ATOM 689 O O . GLU A 1 85 ? 0.648 17.348 -10.784 1.00 65.88 85 GLU A O 1
ATOM 694 N N . VAL A 1 86 ? 0.320 15.176 -11.264 1.00 62.38 86 VAL A N 1
ATOM 695 C CA . VAL A 1 86 ? -0.970 15.024 -10.594 1.00 62.38 86 VAL A CA 1
ATOM 696 C C . VAL A 1 86 ? -0.838 13.840 -9.644 1.00 62.38 86 VAL A C 1
ATOM 698 O O . VAL A 1 86 ? -0.676 12.709 -10.086 1.00 62.38 86 VAL A O 1
ATOM 701 N N . SER A 1 87 ? -0.846 14.105 -8.338 1.00 65.06 87 SER A N 1
ATOM 702 C CA . SER A 1 87 ? -0.867 13.045 -7.325 1.00 65.06 87 SER A CA 1
ATOM 703 C C . SER A 1 87 ? -2.286 12.495 -7.242 1.00 65.06 87 SER A C 1
ATOM 705 O O . SER A 1 87 ? -3.224 13.224 -6.910 1.00 65.06 87 SER A O 1
ATOM 707 N N . GLU A 1 88 ? -2.440 11.216 -7.577 1.00 78.50 88 GLU A N 1
ATOM 708 C CA . GLU A 1 88 ? -3.697 10.485 -7.458 1.00 78.50 88 GLU A CA 1
ATOM 709 C C . GLU A 1 88 ? -3.518 9.312 -6.494 1.00 78.50 88 GLU A C 1
ATOM 711 O O . GLU A 1 88 ? -2.596 8.505 -6.614 1.00 78.50 88 GLU A O 1
ATOM 716 N N . CYS A 1 89 ? -4.427 9.210 -5.524 1.00 88.75 89 CYS A N 1
ATOM 717 C CA . CYS A 1 89 ? -4.529 8.040 -4.664 1.00 88.75 89 CYS A CA 1
ATOM 718 C C . CYS A 1 89 ? -5.478 7.027 -5.305 1.00 88.75 89 CYS A C 1
ATOM 720 O O . CYS A 1 89 ? -6.656 7.326 -5.524 1.00 88.75 89 CYS A O 1
ATOM 722 N N . LEU A 1 90 ? -4.997 5.812 -5.554 1.00 92.31 90 LEU A N 1
ATOM 723 C CA . LEU A 1 90 ? -5.831 4.689 -5.971 1.00 92.31 90 LEU A CA 1
ATOM 724 C C . LEU A 1 90 ? -6.035 3.719 -4.814 1.00 92.31 90 LEU A C 1
ATOM 726 O O . LEU A 1 90 ? -5.147 3.516 -3.991 1.00 92.31 90 LEU A O 1
ATOM 730 N N . THR A 1 91 ? -7.210 3.097 -4.773 1.00 95.50 91 THR A N 1
ATOM 731 C CA . THR A 1 91 ? -7.574 2.131 -3.737 1.00 95.50 91 THR A CA 1
ATOM 732 C C . THR A 1 91 ? -7.763 0.736 -4.314 1.00 95.50 91 THR A C 1
ATOM 734 O O . THR A 1 91 ? -8.389 0.570 -5.365 1.00 95.50 91 THR A O 1
ATOM 737 N N . PHE A 1 92 ? -7.260 -0.266 -3.600 1.00 97.12 92 PHE A N 1
ATOM 738 C CA . PHE A 1 92 ? -7.286 -1.673 -3.981 1.00 97.12 92 PHE A CA 1
ATOM 739 C C . PHE A 1 92 ? -7.739 -2.548 -2.812 1.00 97.12 92 PHE A C 1
ATOM 741 O O . PHE A 1 92 ? -7.535 -2.197 -1.649 1.00 97.12 92 PHE A O 1
ATOM 748 N N . ASP A 1 93 ? -8.356 -3.683 -3.126 1.00 97.56 93 ASP A N 1
ATOM 749 C CA . ASP A 1 93 ? -8.542 -4.764 -2.159 1.00 97.56 93 ASP A CA 1
ATOM 750 C C . ASP A 1 93 ? -7.268 -5.622 -2.034 1.00 97.56 93 ASP A C 1
ATOM 752 O O . ASP A 1 93 ? -6.301 -5.462 -2.782 1.00 97.56 93 ASP A O 1
ATOM 756 N N . CYS A 1 94 ? -7.271 -6.572 -1.099 1.00 96.88 94 CYS A N 1
ATOM 757 C CA . CYS A 1 94 ? -6.152 -7.493 -0.877 1.00 96.88 94 CYS A CA 1
ATOM 758 C C . CYS A 1 94 ? -5.791 -8.366 -2.092 1.00 96.88 94 CYS A C 1
ATOM 760 O O . CYS A 1 94 ? -4.678 -8.883 -2.169 1.00 96.88 94 CYS A O 1
ATOM 762 N N . LEU A 1 95 ? -6.711 -8.535 -3.046 1.00 96.69 95 LEU A N 1
ATOM 763 C CA . LEU A 1 95 ? -6.496 -9.313 -4.267 1.00 96.69 95 LEU A CA 1
ATOM 764 C C . LEU A 1 95 ? -5.939 -8.455 -5.416 1.00 96.69 95 LEU A C 1
ATOM 766 O O . LEU A 1 95 ? -5.664 -8.988 -6.489 1.00 96.69 95 LEU A O 1
ATOM 770 N N . GLY A 1 96 ? -5.770 -7.146 -5.206 1.00 95.38 96 GLY A N 1
ATOM 771 C CA . GLY A 1 96 ? -5.278 -6.209 -6.213 1.00 95.38 96 GLY A CA 1
ATOM 772 C C . GLY A 1 96 ? -6.362 -5.677 -7.149 1.00 95.38 96 GLY A C 1
ATOM 773 O O . GLY A 1 96 ? -6.045 -5.017 -8.141 1.00 95.38 96 GLY A O 1
ATOM 774 N N . ASN A 1 97 ? -7.646 -5.914 -6.857 1.00 96.25 97 ASN A N 1
ATOM 775 C CA . ASN A 1 97 ? -8.727 -5.314 -7.632 1.00 96.25 97 ASN A CA 1
ATOM 776 C C . ASN A 1 97 ? -8.897 -3.853 -7.234 1.00 96.25 97 ASN A C 1
ATOM 778 O O . ASN A 1 97 ? -8.941 -3.519 -6.048 1.00 96.25 97 ASN A O 1
ATOM 782 N N . ARG A 1 98 ? -9.065 -2.973 -8.226 1.00 94.69 98 ARG A N 1
ATOM 783 C CA . ARG A 1 98 ? -9.384 -1.569 -7.959 1.00 94.69 98 ARG A CA 1
ATOM 784 C C . ARG A 1 98 ? -10.761 -1.479 -7.310 1.00 94.69 98 ARG A C 1
ATOM 786 O O . ARG A 1 98 ? -11.758 -1.916 -7.883 1.00 94.69 98 ARG A O 1
ATOM 793 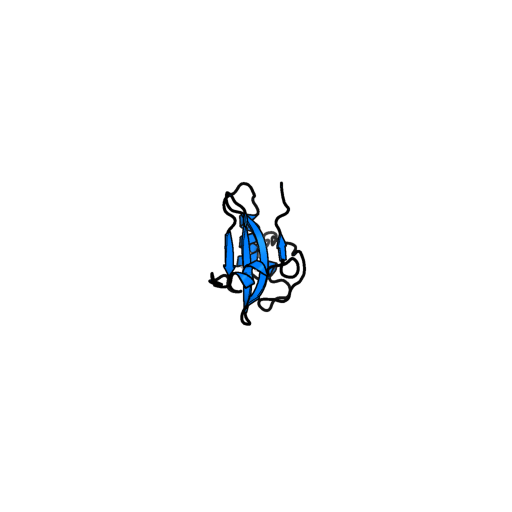N N . VAL A 1 99 ? -10.813 -0.849 -6.147 1.00 94.81 99 VAL A N 1
ATOM 794 C CA . VAL A 1 99 ? -12.054 -0.531 -5.438 1.00 94.81 99 VAL A CA 1
ATOM 795 C C . VAL A 1 99 ? -12.263 0.973 -5.458 1.00 94.81 99 VAL A C 1
ATOM 797 O O . VAL A 1 99 ? -11.308 1.734 -5.569 1.00 94.81 99 VAL A O 1
ATOM 800 N N . VAL A 1 100 ? -13.513 1.420 -5.380 1.00 92.44 100 VAL A N 1
ATOM 801 C CA . VAL A 1 100 ? -13.840 2.848 -5.310 1.00 92.44 100 VAL A CA 1
ATOM 802 C C . VAL A 1 100 ? -14.288 3.173 -3.893 1.00 92.44 100 VAL A C 1
ATOM 804 O O . VAL A 1 100 ? -15.376 2.777 -3.470 1.00 92.44 100 VAL A O 1
ATOM 807 N N . VAL A 1 101 ? -13.458 3.915 -3.160 1.00 91.50 101 VAL A N 1
ATOM 808 C CA . VAL A 1 101 ? -13.810 4.423 -1.831 1.00 91.50 101 VAL A CA 1
ATOM 809 C C . VAL A 1 101 ? -14.393 5.831 -1.958 1.00 91.50 101 VAL A C 1
ATOM 811 O O . VAL A 1 101 ? -13.676 6.825 -1.994 1.00 91.50 101 VAL A O 1
ATOM 814 N N . ASN A 1 102 ? -15.724 5.925 -1.987 1.00 85.94 102 ASN A N 1
ATOM 815 C CA . ASN A 1 102 ? -16.460 7.197 -2.039 1.00 85.94 102 ASN A CA 1
ATOM 816 C C . ASN A 1 102 ? -16.553 7.862 -0.653 1.00 85.94 102 ASN A C 1
ATOM 818 O O . ASN A 1 102 ? -17.645 8.093 -0.135 1.00 85.94 102 ASN A O 1
ATOM 822 N N . SER A 1 103 ? -15.414 8.103 -0.006 1.00 88.88 103 SER A N 1
ATOM 823 C CA . SER A 1 103 ? -15.363 8.697 1.330 1.00 88.88 103 SER A CA 1
ATOM 824 C C . SER A 1 103 ? -14.140 9.588 1.459 1.00 88.88 103 SER A C 1
ATOM 826 O O . SER A 1 103 ? -13.058 9.117 1.795 1.00 88.88 103 SER A O 1
ATOM 828 N N . GLN A 1 104 ? -14.327 10.888 1.244 1.00 88.25 104 GLN A N 1
ATOM 829 C CA . GLN A 1 104 ? -13.258 11.877 1.396 1.00 88.25 104 GLN A CA 1
ATOM 830 C C . GLN A 1 104 ? -12.613 11.801 2.788 1.00 88.25 104 GLN A C 1
ATOM 832 O O . GLN A 1 104 ? -11.395 11.752 2.910 1.00 88.25 104 GLN A O 1
ATOM 837 N N . SER A 1 105 ? -13.433 11.645 3.830 1.00 90.94 105 SER A N 1
ATOM 838 C CA . SER A 1 105 ? -12.970 11.482 5.211 1.00 90.94 105 SER A CA 1
ATOM 839 C C . SER A 1 105 ? -12.086 10.253 5.433 1.00 90.94 105 SER A C 1
ATOM 841 O O . SER A 1 105 ? -11.265 10.259 6.342 1.00 90.94 105 SER A O 1
ATOM 843 N N . PHE A 1 106 ? -12.239 9.193 4.631 1.00 93.44 106 PHE A N 1
ATOM 844 C CA . PHE A 1 106 ? -11.372 8.020 4.733 1.00 93.44 106 PHE A CA 1
ATOM 845 C C . PHE A 1 106 ? -9.976 8.359 4.213 1.00 93.44 106 PHE A C 1
ATOM 847 O O . PHE A 1 106 ? -9.001 8.131 4.925 1.00 93.44 106 PHE A O 1
ATOM 854 N N . LEU A 1 107 ? -9.894 8.965 3.025 1.00 90.06 107 LEU A N 1
ATOM 855 C CA . LEU A 1 107 ? -8.625 9.373 2.419 1.00 90.06 107 LEU A CA 1
ATOM 856 C C . LEU A 1 107 ? -7.909 10.430 3.272 1.00 90.06 107 LEU A C 1
ATOM 858 O O . LEU A 1 107 ? -6.709 10.334 3.497 1.00 90.06 107 LEU A O 1
ATOM 862 N N . GLU A 1 108 ? -8.650 11.385 3.832 1.00 90.62 108 GLU A N 1
ATOM 863 C CA . GLU A 1 108 ? -8.106 12.400 4.745 1.00 90.62 108 GLU A CA 1
ATOM 864 C C . GLU A 1 108 ? -7.678 11.829 6.105 1.00 90.62 108 GLU A C 1
ATOM 866 O O . GLU A 1 108 ? -6.899 12.454 6.819 1.00 90.62 108 GLU A O 1
ATOM 871 N N . SER A 1 109 ? -8.165 10.640 6.475 1.00 93.25 109 SER A N 1
ATOM 872 C CA . SER A 1 109 ? -7.782 9.967 7.722 1.00 93.25 109 SER A CA 1
ATOM 873 C C . SER A 1 109 ? -6.520 9.112 7.604 1.00 93.25 109 SER A C 1
ATOM 875 O O . SER A 1 109 ? -6.138 8.477 8.590 1.00 93.25 109 SER A O 1
ATOM 877 N N . LEU A 1 110 ? -5.914 9.008 6.417 1.00 93.12 110 LEU A N 1
ATOM 878 C CA . LEU A 1 110 ? -4.672 8.261 6.226 1.00 93.12 110 LEU A CA 1
ATOM 879 C C . LEU A 1 110 ? -3.547 8.923 7.024 1.00 93.12 110 LEU A C 1
ATOM 881 O O . LEU A 1 110 ? -3.348 10.134 6.953 1.00 93.12 110 LEU A O 1
ATOM 885 N N . SER A 1 111 ? -2.811 8.127 7.797 1.00 91.38 111 SER A N 1
ATOM 886 C CA . SER A 1 111 ? -1.752 8.631 8.666 1.00 91.38 111 SER A CA 1
ATOM 887 C C . SER A 1 111 ? -0.515 7.734 8.636 1.00 91.38 111 SER A C 1
ATOM 889 O O . SER A 1 111 ? -0.500 6.657 8.036 1.00 91.38 111 SER A O 1
ATOM 891 N N . GLU A 1 112 ? 0.542 8.163 9.322 1.00 90.25 112 GLU A N 1
ATOM 892 C CA . GLU A 1 112 ? 1.767 7.373 9.506 1.00 90.25 112 GLU A CA 1
ATOM 893 C C . GLU A 1 112 ? 1.489 6.032 10.231 1.00 90.25 112 GLU A C 1
ATOM 895 O O . GLU A 1 112 ? 2.240 5.068 10.074 1.00 90.25 112 GLU A O 1
ATOM 900 N N . ASN A 1 113 ? 0.365 5.905 10.954 1.00 89.75 113 ASN A N 1
ATOM 901 C CA . ASN A 1 113 ? -0.052 4.651 11.596 1.00 89.75 113 ASN A CA 1
ATOM 902 C C . ASN A 1 113 ? -0.535 3.586 10.609 1.00 89.75 113 ASN A C 1
ATOM 904 O O . ASN A 1 113 ? -0.507 2.409 10.944 1.00 89.75 113 ASN A O 1
ATOM 908 N N . GLU A 1 114 ? -0.895 3.941 9.379 1.00 92.56 114 GLU A N 1
ATOM 909 C CA . GLU A 1 114 ? -1.321 2.991 8.339 1.00 92.56 114 GLU A CA 1
ATOM 910 C C . GLU A 1 114 ? -0.323 2.908 7.179 1.00 92.56 114 GLU A C 1
ATOM 912 O O . GLU A 1 114 ? -0.407 2.009 6.350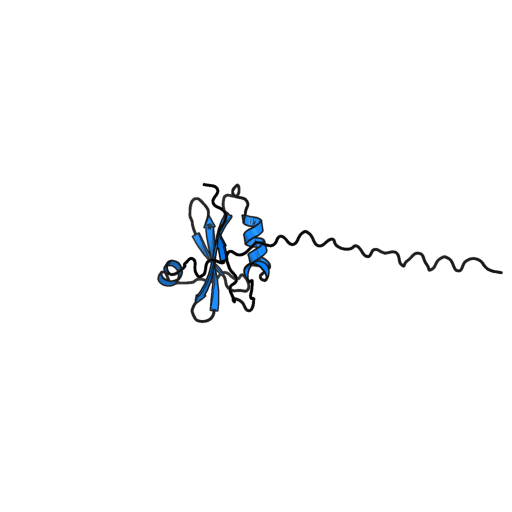 1.00 92.56 114 GLU A O 1
ATOM 917 N N . LEU A 1 115 ? 0.658 3.814 7.147 1.00 93.81 115 LEU A N 1
ATOM 918 C CA . LEU A 1 115 ? 1.708 3.857 6.135 1.00 93.81 115 LEU A CA 1
ATOM 919 C C . LEU A 1 115 ? 2.653 2.650 6.261 1.00 93.81 115 LEU A C 1
ATOM 921 O O . LEU A 1 115 ? 3.267 2.449 7.311 1.00 93.81 115 LEU A O 1
ATOM 925 N N . VAL A 1 116 ? 2.782 1.862 5.196 1.00 94.19 116 VAL A N 1
ATOM 926 C CA . VAL A 1 116 ? 3.674 0.687 5.131 1.00 94.19 116 VAL A CA 1
ATOM 927 C C . VAL A 1 116 ? 4.867 0.902 4.216 1.00 94.19 116 VAL A C 1
ATOM 929 O O . VAL A 1 116 ? 5.903 0.270 4.396 1.00 94.19 116 VAL A O 1
ATOM 932 N N . TYR A 1 117 ? 4.751 1.822 3.263 1.00 92.88 117 TYR A N 1
ATOM 933 C CA . TYR A 1 117 ? 5.823 2.157 2.341 1.00 92.88 117 TYR A CA 1
ATOM 934 C C . TYR A 1 117 ? 5.805 3.645 2.027 1.00 92.88 117 TYR A C 1
ATOM 936 O O . TYR A 1 117 ? 4.744 4.240 1.840 1.00 92.88 117 TYR A O 1
ATOM 944 N N . LYS A 1 118 ? 6.996 4.227 1.913 1.00 90.81 118 LYS A N 1
ATOM 945 C CA . LYS A 1 118 ? 7.215 5.578 1.408 1.00 90.81 118 LYS A CA 1
ATOM 946 C C . LYS A 1 118 ? 8.480 5.554 0.577 1.00 90.81 118 LYS A C 1
ATOM 948 O O . LYS A 1 118 ? 9.526 5.136 1.074 1.00 90.81 118 LYS A O 1
ATOM 953 N N . SER A 1 119 ? 8.387 6.009 -0.667 1.00 86.62 119 SER A N 1
ATOM 954 C CA . SER A 1 119 ? 9.572 6.178 -1.496 1.00 86.62 119 SER A CA 1
ATOM 955 C C . SER A 1 119 ? 10.522 7.158 -0.806 1.00 86.62 119 SER A C 1
ATOM 957 O O . SER A 1 119 ? 10.100 8.186 -0.264 1.00 86.62 119 SER A O 1
ATOM 959 N N . ALA A 1 120 ? 11.811 6.822 -0.774 1.00 75.12 120 ALA A N 1
ATOM 960 C CA . ALA A 1 120 ? 12.825 7.717 -0.248 1.00 75.12 120 ALA A CA 1
ATOM 961 C C . ALA A 1 120 ? 12.873 8.953 -1.154 1.00 75.12 120 ALA A C 1
ATOM 963 O O . ALA A 1 120 ? 13.366 8.875 -2.277 1.00 75.12 120 ALA A O 1
ATOM 964 N N . ASN A 1 121 ? 12.332 10.078 -0.672 1.00 55.56 121 ASN A N 1
ATOM 965 C CA . ASN A 1 121 ? 12.348 11.359 -1.374 1.00 55.56 121 ASN A CA 1
ATOM 966 C C . ASN A 1 121 ? 13.756 11.645 -1.923 1.00 55.56 121 ASN A C 1
ATOM 968 O O . ASN A 1 121 ? 14.655 12.033 -1.176 1.00 55.56 121 ASN A O 1
ATOM 972 N N . LYS A 1 122 ? 13.935 11.521 -3.239 1.00 46.97 122 LYS A N 1
ATOM 973 C CA . LYS A 1 122 ? 14.874 12.377 -3.958 1.00 46.97 122 LYS A CA 1
ATOM 974 C C . LYS A 1 122 ? 14.109 13.659 -4.261 1.00 46.97 122 LYS A C 1
ATOM 976 O O . LYS A 1 122 ? 13.414 13.731 -5.268 1.00 46.97 122 LYS A O 1
ATOM 981 N N . MET A 1 123 ? 14.152 14.595 -3.309 1.00 38.44 123 MET A N 1
ATOM 982 C CA . MET A 1 123 ? 13.899 16.009 -3.611 1.00 38.44 123 MET A CA 1
ATOM 983 C C . MET A 1 123 ? 14.939 16.500 -4.616 1.00 38.44 123 MET A C 1
ATOM 985 O O . MET A 1 123 ? 16.099 16.030 -4.523 1.00 38.44 123 MET A O 1
#

pLDDT: mean 78.37, std 18.85, range [38.44, 97.75]

Organism: NCBI:txid1628158

Radius of gyration: 22.64 Å; chains: 1; bounding box: 48×78×34 Å

Sequence (123 aa):
MKLRIVLILWVLFFAFSCIEKDNETYVTPLKEINACGNEDPLNSLEWLNARVLSESNPRDSEYVKSVWIKEYKGNDIIVIDFGGEVSECLTFDCLGNRVVVNSQSFLESLSENELVYKSANKM

Foldseek 3Di:
DDDDPPPPPPPVPPDPPPPPPPPLPDDQWPDFDCAPNDRQLCSVQPVNVCQQVVQLDPVDQWHFAWWFWDDDPNFTKIWTFIDHPDTDIWIAGSNRDTDDDPDPVVVVPDDPVGTTDGRDDPD